Protein AF-A0A7S0HP49-F1 (afdb_monomer_lite)

Organism: NCBI:txid33657

InterPro domains:
  IPR019310 rRNA-processing protein Efg1 [PF10153] (2-84)
  IPR050786 EFG1 rRNA-processing [PTHR33911] (2-168)

Radius of gyration: 25.45 Å; chains: 1; bounding box: 72×78×52 Å

Secondary structure (DSSP, 8-state):
-HHHHHHHHHHHHHHHHHHHHHTHHHHHHHHHHHHHHHHHHHHHHHH---HHHHHHHHHHHHHHHHHHHHHHH--TTS----SS-SS--HHHHHHHHHHHHHHHHHHHTT------------GGGGTTTTTT------------PPP-------TTSS----------

Structure (mmCIF, N/CA/C/O backbone):
data_AF-A0A7S0HP49-F1
#
_entry.id   AF-A0A7S0HP49-F1
#
loop_
_atom_site.group_PDB
_atom_site.id
_atom_site.type_symbol
_atom_site.label_atom_id
_atom_site.label_alt_id
_atom_site.label_comp_id
_atom_site.label_asym_id
_atom_site.label_entity_id
_atom_site.label_seq_id
_atom_site.pdbx_PDB_ins_code
_atom_site.Cartn_x
_atom_site.Cartn_y
_atom_site.Cartn_z
_atom_site.occupancy
_atom_site.B_iso_or_equiv
_atom_site.auth_seq_id
_atom_site.auth_comp_id
_atom_site.auth_asym_id
_atom_site.auth_atom_id
_atom_site.pdbx_PDB_model_num
ATOM 1 N N . LYS A 1 1 ? 16.675 -19.363 -29.386 1.00 63.53 1 LYS A N 1
ATOM 2 C CA . LYS A 1 1 ? 15.696 -19.392 -28.267 1.00 63.53 1 LYS A CA 1
ATOM 3 C C . LYS A 1 1 ? 16.339 -18.994 -26.928 1.00 63.53 1 LYS A C 1
ATOM 5 O O . LYS A 1 1 ? 15.871 -18.048 -26.321 1.00 63.53 1 LYS A O 1
ATOM 10 N N . GLN A 1 2 ? 17.483 -19.567 -26.527 1.00 73.56 2 GLN A N 1
ATOM 11 C CA . GLN A 1 2 ? 18.142 -19.194 -25.255 1.00 73.56 2 GLN A CA 1
ATOM 12 C C . GLN A 1 2 ? 18.688 -17.746 -25.192 1.00 73.56 2 GLN A C 1
ATOM 14 O O . GLN A 1 2 ? 18.641 -17.108 -24.145 1.00 73.56 2 GLN A O 1
ATOM 19 N N . LEU A 1 3 ? 19.193 -17.193 -26.303 1.00 75.69 3 LEU A N 1
ATOM 20 C CA . LEU A 1 3 ? 19.713 -15.813 -26.355 1.00 75.69 3 LEU A CA 1
ATOM 21 C C . LEU A 1 3 ? 18.625 -14.754 -26.115 1.00 75.69 3 LEU A C 1
ATOM 23 O O . LEU A 1 3 ? 18.845 -13.786 -25.391 1.00 75.69 3 LEU A O 1
ATOM 27 N N . THR A 1 4 ? 17.434 -14.958 -26.682 1.00 84.19 4 THR A N 1
ATOM 28 C CA . THR A 1 4 ? 16.299 -14.036 -26.535 1.00 84.19 4 THR A CA 1
ATOM 29 C C . THR A 1 4 ? 15.743 -14.044 -25.112 1.00 84.19 4 THR A C 1
ATOM 31 O O . THR A 1 4 ? 15.377 -12.993 -24.593 1.00 84.19 4 THR A O 1
ATOM 34 N N . GLU A 1 5 ? 15.739 -15.206 -24.453 1.00 82.88 5 GLU A N 1
ATOM 35 C CA . GLU A 1 5 ? 15.341 -15.345 -23.047 1.00 82.88 5 GLU A CA 1
ATOM 36 C C . GLU A 1 5 ? 16.328 -14.637 -22.115 1.00 82.88 5 GLU A C 1
ATOM 38 O O . GLU A 1 5 ? 15.916 -13.821 -21.290 1.00 82.88 5 GLU A O 1
ATOM 43 N N . LYS A 1 6 ? 17.636 -14.860 -22.300 1.00 83.31 6 LYS A N 1
ATOM 44 C CA . LYS A 1 6 ? 18.685 -14.161 -21.538 1.00 83.31 6 LYS A CA 1
ATOM 45 C C . LYS A 1 6 ? 18.589 -12.641 -21.704 1.00 83.31 6 LYS A C 1
ATOM 47 O O . LYS A 1 6 ? 18.625 -11.910 -20.716 1.00 83.31 6 LYS A O 1
ATOM 52 N N . ALA A 1 7 ? 18.384 -12.161 -22.931 1.00 84.81 7 ALA A N 1
ATOM 53 C CA . ALA A 1 7 ? 18.191 -10.737 -23.195 1.00 84.81 7 ALA A CA 1
ATOM 54 C C . ALA A 1 7 ? 16.937 -10.173 -22.498 1.00 84.81 7 ALA A C 1
ATOM 56 O O . ALA A 1 7 ? 16.974 -9.066 -21.961 1.00 84.81 7 ALA A O 1
ATOM 57 N N . ALA A 1 8 ? 15.831 -10.924 -22.460 1.00 84.31 8 ALA A N 1
ATOM 58 C CA . ALA A 1 8 ? 14.609 -10.508 -21.769 1.00 84.31 8 ALA A CA 1
ATOM 59 C C . ALA A 1 8 ? 14.789 -10.435 -20.241 1.00 84.31 8 ALA A C 1
ATOM 61 O O . ALA A 1 8 ? 14.303 -9.493 -19.609 1.00 84.31 8 ALA A O 1
ATOM 62 N N . VAL A 1 9 ? 15.517 -11.391 -19.654 1.00 86.06 9 VAL A N 1
ATOM 63 C CA . VAL A 1 9 ? 15.869 -11.391 -18.225 1.00 86.06 9 VAL A CA 1
ATOM 64 C C . VAL A 1 9 ? 16.734 -10.177 -17.887 1.00 86.06 9 VAL A C 1
ATOM 66 O O . VAL A 1 9 ? 16.406 -9.454 -16.948 1.00 86.06 9 VAL A O 1
ATOM 69 N N . ASN A 1 10 ? 17.759 -9.882 -18.689 1.00 86.50 10 ASN A N 1
ATOM 70 C CA . ASN A 1 10 ? 18.621 -8.713 -18.481 1.00 86.50 10 ASN A CA 1
ATOM 71 C C . ASN A 1 10 ? 17.833 -7.395 -18.558 1.00 86.50 10 ASN A C 1
ATOM 73 O O . ASN A 1 10 ? 17.885 -6.576 -17.643 1.00 86.50 10 ASN A O 1
ATOM 77 N N . LYS A 1 11 ? 16.973 -7.234 -19.571 1.00 88.50 11 LYS A N 1
ATOM 78 C CA . LYS A 1 11 ? 16.078 -6.063 -19.676 1.00 88.50 11 LYS A CA 1
ATOM 79 C C . LYS A 1 11 ? 15.129 -5.927 -18.482 1.00 88.50 11 LYS A C 1
ATOM 81 O O . LYS A 1 11 ? 14.660 -4.834 -18.160 1.00 88.50 11 LYS A O 1
ATOM 86 N N . ARG A 1 12 ? 14.754 -7.035 -17.838 1.00 87.62 12 ARG A N 1
ATOM 87 C CA . ARG A 1 12 ? 13.935 -7.005 -16.622 1.00 87.62 12 ARG A CA 1
ATOM 88 C C . ARG A 1 12 ? 14.765 -6.558 -15.418 1.00 87.62 12 ARG A C 1
ATOM 90 O O . ARG A 1 12 ? 14.299 -5.688 -14.687 1.00 87.62 12 ARG A O 1
ATOM 97 N N . THR A 1 13 ? 15.964 -7.099 -15.220 1.00 89.19 13 THR A N 1
ATOM 98 C CA . THR A 1 13 ? 16.814 -6.757 -14.068 1.00 89.19 13 THR A CA 1
ATOM 99 C C . THR A 1 13 ? 17.266 -5.297 -14.099 1.00 89.19 13 THR A C 1
ATOM 101 O O . THR A 1 13 ? 17.258 -4.636 -13.060 1.00 89.19 13 THR A O 1
ATOM 104 N N . GLU A 1 14 ? 17.570 -4.751 -15.276 1.00 90.19 14 GLU A N 1
ATOM 105 C CA . GLU A 1 14 ? 17.884 -3.328 -15.457 1.00 90.19 14 GLU A CA 1
ATOM 106 C C . GLU A 1 14 ? 16.710 -2.429 -15.058 1.00 90.19 14 GLU A C 1
ATOM 108 O O . GLU A 1 14 ? 16.873 -1.504 -14.257 1.00 90.19 14 GLU A O 1
ATOM 113 N N . ARG A 1 15 ? 15.495 -2.750 -15.528 1.00 91.31 15 ARG A N 1
ATOM 114 C CA . ARG A 1 15 ? 14.275 -2.029 -15.131 1.00 91.31 15 ARG A CA 1
ATOM 115 C C . ARG A 1 15 ? 14.018 -2.117 -13.633 1.00 91.31 15 ARG A C 1
ATOM 117 O O . ARG A 1 15 ? 13.665 -1.114 -13.020 1.00 91.31 15 ARG A O 1
ATOM 124 N N . GLU A 1 16 ? 14.225 -3.286 -13.031 1.00 92.12 16 GLU A N 1
ATOM 125 C CA . GLU A 1 16 ? 14.089 -3.458 -11.584 1.00 92.12 16 GLU A CA 1
ATOM 126 C C . GLU A 1 16 ? 15.069 -2.574 -10.811 1.00 92.12 16 GLU A C 1
ATOM 128 O O . GLU A 1 16 ? 14.675 -1.967 -9.814 1.00 92.12 16 GLU A O 1
ATOM 133 N N . ARG A 1 17 ? 16.326 -2.460 -11.260 1.00 91.31 17 ARG A N 1
ATOM 134 C CA . ARG A 1 17 ? 17.324 -1.564 -10.653 1.00 91.31 17 ARG A CA 1
ATOM 135 C C . ARG A 1 17 ? 16.909 -0.100 -10.796 1.00 91.31 17 ARG A C 1
ATOM 137 O O . ARG A 1 17 ? 16.906 0.620 -9.798 1.00 91.31 17 ARG A O 1
ATOM 144 N N . HIS A 1 18 ? 16.507 0.315 -11.998 1.00 93.25 18 HIS A N 1
ATOM 145 C CA . HIS A 1 18 ? 16.075 1.684 -12.278 1.00 93.25 18 HIS A CA 1
ATOM 146 C C . HIS A 1 18 ? 14.858 2.089 -11.430 1.00 93.25 18 HIS A C 1
ATOM 148 O O . HIS A 1 18 ? 14.908 3.082 -10.705 1.00 93.25 18 HIS A O 1
ATOM 154 N N . PHE A 1 19 ? 13.786 1.290 -11.439 1.00 94.44 19 PHE A N 1
ATOM 155 C CA . PHE A 1 19 ? 12.578 1.587 -10.665 1.00 94.44 19 PHE A CA 1
ATOM 156 C C . PHE A 1 19 ? 12.787 1.474 -9.158 1.00 94.44 19 PHE A C 1
ATOM 158 O O . PHE A 1 19 ? 12.188 2.253 -8.416 1.00 94.44 19 PHE A O 1
ATOM 165 N N . SER A 1 20 ? 13.655 0.564 -8.698 1.00 91.69 20 SER A N 1
ATOM 166 C CA . SER A 1 20 ? 13.993 0.480 -7.273 1.00 91.69 20 SER A CA 1
ATOM 167 C C . SER A 1 20 ? 14.599 1.788 -6.775 1.00 91.69 20 SER A C 1
ATOM 169 O O . SER A 1 20 ? 14.205 2.222 -5.704 1.00 91.69 20 SER A O 1
ATOM 171 N N . LYS A 1 21 ? 15.497 2.427 -7.542 1.00 93.31 21 LYS A N 1
ATOM 172 C CA . LYS A 1 21 ? 16.072 3.737 -7.191 1.00 93.31 21 LYS A CA 1
ATOM 173 C C . LYS A 1 21 ? 15.036 4.857 -7.319 1.00 93.31 21 LYS A C 1
ATOM 175 O O . LYS A 1 21 ? 14.789 5.567 -6.350 1.00 93.31 21 LYS A O 1
ATOM 180 N N . LYS A 1 22 ? 14.377 4.958 -8.481 1.00 95.00 22 LYS A N 1
ATOM 181 C CA . LYS A 1 22 ? 13.430 6.039 -8.806 1.00 95.00 22 LYS A CA 1
ATOM 182 C C . LYS A 1 22 ? 12.276 6.151 -7.809 1.00 95.00 22 LYS A C 1
ATOM 184 O O . LYS A 1 22 ? 11.923 7.245 -7.391 1.00 95.00 22 LYS A O 1
ATOM 189 N N . TYR A 1 23 ? 11.690 5.020 -7.420 1.00 95.94 23 TYR A N 1
ATOM 190 C CA . TYR A 1 23 ? 10.528 4.999 -6.530 1.00 95.94 23 TYR A CA 1
ATOM 191 C C . TYR A 1 23 ? 10.889 4.689 -5.073 1.00 95.94 23 TYR A C 1
ATOM 193 O O . TYR A 1 23 ? 9.982 4.548 -4.256 1.00 95.94 23 TYR A O 1
ATOM 201 N N . HIS A 1 24 ? 12.180 4.593 -4.718 1.00 93.69 24 HIS A N 1
ATOM 202 C CA . HIS A 1 24 ? 12.606 4.245 -3.357 1.00 93.69 24 HIS A CA 1
ATOM 203 C C . HIS A 1 24 ? 11.989 5.179 -2.311 1.00 93.69 24 HIS A C 1
ATOM 205 O O . HIS A 1 24 ? 11.354 4.720 -1.363 1.00 93.69 24 HIS A O 1
ATOM 211 N N . LYS A 1 25 ? 12.144 6.493 -2.518 1.00 95.69 25 LYS A N 1
ATOM 212 C CA . LYS A 1 25 ? 11.667 7.523 -1.589 1.00 95.69 25 LYS A CA 1
ATOM 213 C C . LYS A 1 25 ? 10.145 7.601 -1.549 1.00 95.69 25 LYS A C 1
ATOM 215 O O . LYS A 1 25 ? 9.579 7.601 -0.463 1.00 95.69 25 LYS A O 1
ATOM 220 N N . VAL A 1 26 ? 9.481 7.562 -2.705 1.00 95.50 26 VAL A N 1
ATOM 221 C CA . VAL A 1 26 ? 8.008 7.555 -2.782 1.00 95.50 26 VAL A CA 1
ATOM 222 C C . VAL A 1 26 ? 7.434 6.373 -1.994 1.00 95.50 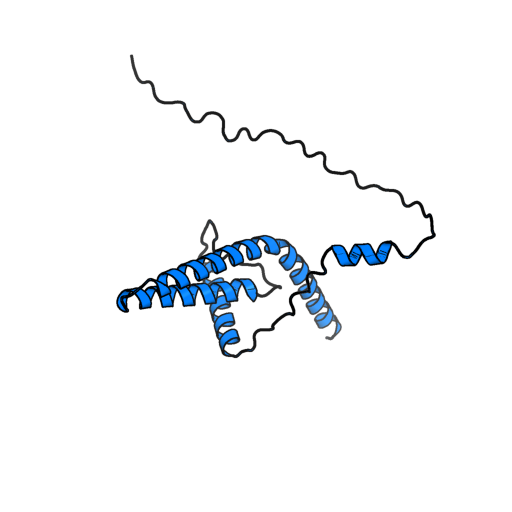26 VAL A C 1
ATOM 224 O O . VAL A 1 26 ? 6.606 6.564 -1.108 1.00 95.50 26 VAL A O 1
ATOM 227 N N . LYS A 1 27 ? 7.946 5.157 -2.230 1.00 94.81 27 LYS A N 1
ATOM 228 C CA . LYS A 1 27 ? 7.522 3.958 -1.494 1.00 94.81 27 LYS A CA 1
ATOM 229 C C . LYS A 1 27 ? 7.818 4.051 0.003 1.00 94.81 27 LYS A C 1
ATOM 231 O O . LYS A 1 27 ? 7.032 3.560 0.802 1.00 94.81 27 LYS A O 1
ATOM 236 N N . PHE A 1 28 ? 8.940 4.656 0.391 1.00 96.31 28 PHE A N 1
ATOM 237 C CA . PHE A 1 28 ? 9.298 4.843 1.796 1.00 96.31 28 PHE A CA 1
ATOM 238 C C . PHE A 1 28 ? 8.295 5.744 2.525 1.00 96.31 28 PHE A C 1
ATOM 240 O O . PHE A 1 28 ? 7.759 5.345 3.556 1.00 96.31 28 PHE A O 1
ATOM 247 N N . PHE A 1 29 ? 7.985 6.918 1.968 1.00 97.19 29 PHE A N 1
ATOM 248 C CA . PHE A 1 29 ? 7.030 7.838 2.586 1.00 97.19 29 PHE A CA 1
ATOM 249 C C . PHE A 1 29 ? 5.612 7.275 2.617 1.00 97.19 29 PHE A C 1
ATOM 251 O O . PHE A 1 29 ? 4.916 7.428 3.616 1.00 97.19 29 PHE A O 1
ATOM 258 N N . GLU A 1 30 ? 5.180 6.587 1.561 1.00 96.62 30 GLU A N 1
ATOM 259 C CA . GLU A 1 30 ? 3.872 5.930 1.568 1.00 96.62 30 GLU A CA 1
ATOM 260 C C . GLU A 1 30 ? 3.800 4.801 2.590 1.00 96.62 30 GLU A C 1
ATOM 262 O O . GLU A 1 30 ? 2.809 4.707 3.311 1.00 96.62 30 GLU A O 1
ATOM 267 N N . ARG A 1 31 ? 4.864 3.999 2.722 1.00 96.31 31 ARG A N 1
ATOM 268 C CA . ARG A 1 31 ? 4.943 2.969 3.761 1.00 96.31 31 ARG A CA 1
ATOM 269 C C . ARG A 1 31 ? 4.800 3.585 5.150 1.00 96.31 31 ARG A C 1
ATOM 271 O O . ARG A 1 31 ? 3.950 3.138 5.909 1.00 96.31 31 ARG A O 1
ATOM 278 N N . LEU A 1 32 ? 5.556 4.644 5.446 1.00 97.44 32 LEU A N 1
ATOM 279 C CA . LEU A 1 32 ? 5.467 5.354 6.726 1.00 97.44 32 LEU A CA 1
ATOM 280 C C . LEU A 1 32 ? 4.059 5.906 6.990 1.00 97.44 32 LEU A C 1
ATOM 282 O O . LEU A 1 32 ? 3.550 5.794 8.104 1.00 97.44 32 LEU A O 1
ATOM 286 N N . LYS A 1 33 ? 3.408 6.488 5.971 1.00 96.25 33 LYS A N 1
ATOM 287 C CA . LYS A 1 33 ? 2.026 6.982 6.083 1.00 96.25 33 LYS A CA 1
ATOM 288 C C . LYS A 1 33 ? 1.060 5.851 6.445 1.00 96.25 33 LYS A C 1
ATOM 290 O O . LYS A 1 33 ? 0.242 6.018 7.348 1.00 96.25 33 LYS A O 1
ATOM 295 N N . VAL A 1 34 ? 1.174 4.705 5.775 1.00 97.06 34 VAL A N 1
ATOM 296 C CA . VAL A 1 34 ? 0.326 3.533 6.030 1.00 97.06 34 VAL A CA 1
ATOM 297 C C . VAL A 1 34 ? 0.606 2.929 7.409 1.00 97.06 34 VAL A C 1
ATOM 299 O O . VAL A 1 34 ? -0.332 2.686 8.161 1.00 97.06 34 VAL A O 1
ATOM 302 N N . GLU A 1 35 ? 1.871 2.760 7.796 1.00 96.75 35 GLU A N 1
ATOM 303 C CA . GLU A 1 35 ? 2.264 2.254 9.121 1.00 96.75 35 GLU A CA 1
ATOM 304 C C . GLU A 1 35 ? 1.740 3.153 10.247 1.00 96.75 35 GLU A C 1
ATOM 306 O O . GLU A 1 35 ? 1.169 2.661 11.225 1.00 96.75 35 GLU A O 1
ATOM 311 N N . LYS A 1 36 ? 1.845 4.480 10.087 1.00 97.00 36 LYS A N 1
ATOM 312 C CA . LYS A 1 36 ? 1.266 5.441 11.032 1.00 97.00 36 LYS A CA 1
ATOM 313 C C . LYS A 1 36 ? -0.253 5.288 11.115 1.00 97.00 36 LYS A C 1
ATOM 315 O O . LYS A 1 36 ? -0.792 5.263 12.220 1.00 97.00 36 LYS A O 1
ATOM 320 N N . ARG A 1 37 ? -0.941 5.155 9.976 1.00 96.19 37 ARG A N 1
ATOM 321 C CA . ARG A 1 37 ? -2.398 4.949 9.927 1.00 96.19 37 ARG A CA 1
ATOM 322 C C . ARG A 1 37 ? -2.809 3.665 10.647 1.00 96.19 37 ARG A C 1
ATOM 324 O O . ARG A 1 37 ? -3.710 3.715 11.476 1.00 96.19 37 ARG A O 1
ATOM 331 N N . ILE A 1 38 ? -2.115 2.553 10.403 1.00 96.25 38 ILE A N 1
ATOM 332 C CA . ILE A 1 38 ? -2.323 1.281 11.113 1.00 96.25 38 ILE A CA 1
ATOM 333 C C . ILE A 1 38 ? -2.138 1.474 12.622 1.00 96.25 38 ILE A C 1
ATOM 335 O O . ILE A 1 38 ? -2.975 1.037 13.408 1.00 96.25 38 ILE A O 1
ATOM 339 N N . GLY A 1 39 ? -1.070 2.162 13.038 1.00 95.69 39 GLY A N 1
ATOM 340 C CA . GLY A 1 39 ? -0.804 2.448 14.447 1.00 95.69 39 GLY A CA 1
ATOM 341 C C . GLY A 1 39 ? -1.920 3.255 15.119 1.00 95.69 39 GLY A C 1
ATOM 342 O O . GLY A 1 39 ? -2.308 2.941 16.241 1.00 95.69 39 GLY A O 1
ATOM 343 N N . VAL A 1 40 ? -2.469 4.261 14.432 1.00 95.19 40 VAL A N 1
ATOM 344 C CA . VAL A 1 40 ? -3.604 5.058 14.928 1.00 95.19 40 VAL A CA 1
ATOM 345 C C . VAL A 1 40 ? -4.879 4.217 15.012 1.00 95.19 40 VAL A C 1
ATOM 347 O O . VAL A 1 40 ? -5.517 4.202 16.061 1.00 95.19 40 VAL A O 1
ATOM 350 N N . LEU A 1 41 ? -5.216 3.467 13.959 1.00 94.50 41 LEU A N 1
ATOM 351 C CA . LEU A 1 41 ? -6.414 2.620 13.923 1.00 94.50 41 LEU A CA 1
ATOM 352 C C . LEU A 1 41 ? -6.393 1.547 15.020 1.00 94.50 41 LEU A C 1
ATOM 354 O O . LEU A 1 41 ? -7.403 1.308 15.676 1.00 94.50 41 LEU A O 1
ATOM 358 N N . ARG A 1 42 ? -5.227 0.944 15.283 1.00 94.12 42 ARG A N 1
ATOM 359 C CA . ARG A 1 42 ? -5.056 -0.027 16.376 1.00 94.12 42 ARG A CA 1
ATOM 360 C C . ARG A 1 42 ? -5.304 0.592 17.752 1.00 94.12 42 ARG A C 1
ATOM 362 O O . ARG A 1 42 ? -5.941 -0.044 18.586 1.00 94.12 42 ARG A O 1
ATOM 369 N N . LYS A 1 43 ? -4.846 1.827 17.986 1.00 93.88 43 LYS A N 1
ATOM 370 C CA . LYS A 1 43 ? -5.130 2.556 19.236 1.00 93.88 43 LYS A CA 1
ATOM 371 C C . LYS A 1 43 ? -6.621 2.862 19.377 1.00 93.88 43 LYS A C 1
ATOM 373 O O . LYS A 1 43 ? -7.207 2.556 20.408 1.00 93.88 43 LYS A O 1
ATOM 378 N N . GLN A 1 44 ? -7.250 3.360 18.314 1.00 91.44 44 GLN A N 1
ATOM 379 C CA . GLN A 1 44 ? -8.689 3.644 18.298 1.00 91.44 44 GLN A CA 1
ATOM 380 C C . GLN A 1 44 ? -9.534 2.389 18.555 1.00 91.44 44 GLN A C 1
ATOM 382 O O . GLN A 1 44 ? -10.530 2.455 19.271 1.00 91.44 44 GLN A O 1
ATOM 387 N N . LEU A 1 45 ? -9.128 1.231 18.023 1.00 91.38 45 LEU A N 1
ATOM 388 C CA . LEU A 1 45 ? -9.783 -0.051 18.301 1.00 91.38 45 LEU A CA 1
ATOM 389 C C . LEU A 1 45 ? -9.654 -0.490 19.762 1.00 91.38 45 LEU A C 1
ATOM 391 O O . LEU A 1 45 ? -10.597 -1.071 20.301 1.00 91.38 45 LEU A O 1
ATOM 395 N N . ALA A 1 46 ? -8.511 -0.214 20.395 1.00 89.44 46 ALA A N 1
ATOM 396 C CA . ALA A 1 46 ? -8.293 -0.507 21.808 1.00 89.44 46 ALA A CA 1
ATOM 397 C C . ALA A 1 46 ? -9.137 0.400 22.723 1.00 89.44 46 ALA A C 1
ATOM 399 O O . ALA A 1 46 ? -9.653 -0.064 23.737 1.00 89.44 46 ALA A O 1
ATOM 400 N N . GLU A 1 47 ? -9.312 1.669 22.349 1.00 90.00 47 GLU A N 1
ATOM 401 C CA . GLU A 1 47 ? -10.103 2.659 23.097 1.00 90.00 47 GLU A CA 1
ATOM 402 C C . GLU A 1 47 ? -11.618 2.529 22.857 1.00 90.00 47 GLU A C 1
ATOM 404 O O . GLU A 1 47 ? -12.431 2.917 23.700 1.00 90.00 47 GLU A O 1
ATOM 409 N N . ALA A 1 48 ? -12.032 1.969 21.719 1.00 86.56 48 ALA A N 1
ATOM 410 C CA . ALA A 1 48 ? -13.438 1.755 21.416 1.00 86.56 48 ALA A CA 1
ATOM 411 C C . ALA A 1 48 ? -14.050 0.718 22.377 1.00 86.56 48 ALA A C 1
ATOM 413 O O . ALA A 1 48 ? -13.665 -0.448 22.399 1.00 86.56 48 ALA A O 1
ATOM 414 N N . SER A 1 49 ? -15.067 1.110 23.144 1.00 76.06 49 SER A N 1
ATOM 415 C CA . SER A 1 49 ? -15.810 0.200 24.032 1.00 76.06 49 SER A CA 1
ATOM 416 C C . SER A 1 49 ? -17.017 -0.457 23.349 1.00 76.06 49 SER A C 1
ATOM 418 O O . SER A 1 49 ? -17.418 -1.560 23.713 1.00 76.06 49 SER A O 1
ATOM 420 N N . VAL A 1 50 ? -17.578 0.187 22.320 1.00 81.62 50 VAL A N 1
ATOM 421 C CA . VAL A 1 50 ? -18.825 -0.230 21.659 1.00 81.62 50 VAL A CA 1
ATOM 422 C C . VAL A 1 50 ? -18.534 -1.019 20.383 1.00 81.62 50 VAL A C 1
ATOM 424 O O . VAL A 1 50 ? -17.897 -0.500 19.468 1.00 81.62 50 VAL A O 1
ATOM 427 N N . ALA A 1 51 ? -19.076 -2.236 20.277 1.00 73.94 51 ALA A N 1
ATOM 428 C CA . ALA A 1 51 ? -18.899 -3.118 19.116 1.00 73.94 51 ALA A CA 1
ATOM 429 C C . ALA A 1 51 ? -19.306 -2.465 17.778 1.00 73.94 51 ALA A C 1
ATOM 431 O O . ALA A 1 51 ? -18.607 -2.617 16.780 1.00 73.94 51 ALA A O 1
ATOM 432 N N . ALA A 1 52 ? -20.367 -1.649 17.772 1.00 74.88 52 ALA A N 1
ATOM 433 C CA . ALA A 1 52 ? -20.814 -0.912 16.586 1.00 74.88 52 ALA A CA 1
ATOM 434 C C . ALA A 1 52 ? -19.769 0.089 16.049 1.00 74.88 52 ALA A C 1
ATOM 436 O O . ALA A 1 52 ? -19.736 0.358 14.854 1.00 74.88 52 ALA A O 1
ATOM 437 N N . LYS A 1 53 ? -18.893 0.621 16.913 1.00 81.19 53 LYS A N 1
ATOM 438 C CA . LYS A 1 53 ? -17.785 1.502 16.506 1.00 81.19 53 LYS A CA 1
ATOM 439 C C . LYS A 1 53 ? -16.534 0.720 16.099 1.00 81.19 53 LYS A C 1
ATOM 441 O O . LYS A 1 53 ? -15.708 1.253 15.369 1.00 81.19 53 LYS A O 1
ATOM 446 N N . LYS A 1 54 ? -16.398 -0.535 16.543 1.00 85.31 54 LYS A N 1
ATOM 447 C CA . LYS A 1 54 ? -15.254 -1.399 16.211 1.00 85.31 54 LYS A CA 1
ATOM 448 C C . LYS A 1 54 ? -15.317 -1.924 14.783 1.00 85.31 54 LYS A C 1
ATOM 450 O O . LYS A 1 54 ? -14.316 -1.848 14.086 1.00 85.31 54 LYS A O 1
ATOM 455 N N . ALA A 1 55 ? -16.488 -2.369 14.326 1.00 87.75 55 ALA A N 1
ATOM 456 C CA . ALA A 1 55 ? -16.658 -2.935 12.985 1.00 87.75 55 ALA A CA 1
ATOM 457 C C . ALA A 1 55 ? -16.092 -2.057 11.837 1.00 87.75 55 ALA A C 1
ATOM 459 O O . ALA A 1 55 ? -15.290 -2.572 11.055 1.00 87.75 55 ALA A O 1
ATOM 460 N N . PRO A 1 56 ? -16.407 -0.746 11.734 1.00 91.56 56 PRO A N 1
ATOM 461 C CA . PRO A 1 56 ? -15.832 0.094 10.678 1.00 91.56 56 PRO A CA 1
ATOM 462 C C . PRO A 1 56 ? -14.325 0.338 10.857 1.00 91.56 56 PRO A C 1
ATOM 464 O O . PRO A 1 56 ? -13.595 0.440 9.874 1.00 91.56 56 PRO A O 1
ATOM 467 N N . LEU A 1 57 ? -13.830 0.409 12.098 1.00 91.88 57 LEU A N 1
ATOM 468 C CA . LEU A 1 57 ? -12.400 0.578 12.376 1.00 91.88 57 LEU A CA 1
ATOM 469 C C . LEU A 1 57 ? -11.591 -0.674 12.002 1.00 91.88 57 LEU A C 1
ATOM 471 O O . LEU A 1 57 ? -10.479 -0.557 11.492 1.00 91.88 57 LEU A O 1
ATOM 475 N N . GLU A 1 58 ? -12.147 -1.867 12.218 1.00 92.44 58 GLU A N 1
ATOM 476 C CA . GLU A 1 58 ? -11.547 -3.136 11.791 1.00 92.44 58 GLU A CA 1
ATOM 477 C C . GLU A 1 58 ? -11.475 -3.234 10.267 1.00 92.44 58 GLU A C 1
ATOM 479 O O . GLU A 1 58 ? -10.467 -3.677 9.720 1.00 92.44 58 GLU A O 1
ATOM 484 N N . GLU A 1 59 ? -12.513 -2.784 9.561 1.00 94.25 59 GLU A N 1
ATOM 485 C CA . GLU A 1 59 ? -12.497 -2.733 8.100 1.00 94.25 59 GLU A CA 1
ATOM 486 C C . GLU A 1 59 ? -11.418 -1.781 7.575 1.00 94.25 59 GLU A C 1
ATOM 488 O O . GLU A 1 59 ? -10.599 -2.184 6.749 1.00 94.25 59 GLU A O 1
ATOM 493 N N . GLN A 1 60 ? -11.331 -0.570 8.132 1.00 94.44 60 GLN A N 1
ATOM 494 C CA . GLN A 1 60 ? -10.274 0.385 7.792 1.00 94.44 60 GLN A CA 1
ATOM 495 C C . GLN A 1 60 ? -8.873 -0.148 8.112 1.00 94.44 60 GLN A C 1
ATOM 497 O O . GLN A 1 60 ? -7.918 0.145 7.388 1.00 94.44 60 GLN A O 1
ATOM 502 N N . LEU A 1 61 ? -8.730 -0.928 9.189 1.00 95.06 61 LEU A N 1
ATOM 503 C CA . LEU A 1 61 ? -7.470 -1.577 9.534 1.00 95.06 61 LEU A CA 1
ATOM 504 C C . LEU A 1 61 ? -7.090 -2.618 8.476 1.00 95.06 61 LEU A C 1
ATOM 506 O O . LEU A 1 61 ? -5.958 -2.590 7.995 1.00 95.06 61 LEU A O 1
ATOM 510 N N . ARG A 1 62 ? -8.034 -3.472 8.059 1.00 95.25 62 ARG A N 1
ATOM 511 C CA . ARG A 1 62 ? -7.805 -4.455 6.986 1.00 95.25 62 ARG A CA 1
ATOM 512 C C . ARG A 1 62 ? -7.405 -3.782 5.675 1.00 95.25 62 ARG A C 1
ATOM 514 O O . ARG A 1 62 ? -6.477 -4.231 5.007 1.00 95.25 62 ARG A O 1
ATOM 521 N N . GLU A 1 63 ? -8.062 -2.683 5.310 1.00 95.31 63 GLU A N 1
ATOM 522 C CA . GLU A 1 63 ? -7.694 -1.912 4.118 1.00 95.31 63 GLU A CA 1
ATOM 523 C C . GLU A 1 63 ? -6.273 -1.349 4.205 1.00 95.31 63 GLU A C 1
ATOM 525 O O . GLU A 1 63 ? -5.505 -1.471 3.247 1.00 95.31 63 GLU A O 1
ATOM 530 N N . ALA A 1 64 ? -5.903 -0.781 5.356 1.00 95.94 64 ALA A N 1
ATOM 531 C CA . ALA A 1 64 ? -4.563 -0.256 5.581 1.00 95.94 64 ALA A CA 1
ATOM 532 C C . ALA A 1 64 ? -3.496 -1.370 5.566 1.00 95.94 64 ALA A C 1
ATOM 534 O O . ALA A 1 64 ? -2.389 -1.163 5.072 1.00 95.94 64 ALA A O 1
ATOM 535 N N . GLU A 1 65 ? -3.819 -2.575 6.038 1.00 95.25 65 GLU A N 1
ATOM 536 C CA . GLU A 1 65 ? -2.937 -3.745 5.940 1.00 95.25 65 GLU A CA 1
ATOM 537 C C . GLU A 1 65 ? -2.761 -4.209 4.485 1.00 95.25 65 GLU A C 1
ATOM 539 O O . GLU A 1 65 ? -1.642 -4.504 4.056 1.00 95.25 65 GLU A O 1
ATOM 544 N N . HIS A 1 66 ? -3.824 -4.189 3.677 1.00 96.00 66 HIS A N 1
ATOM 545 C CA . HIS A 1 66 ? -3.719 -4.432 2.234 1.00 96.00 66 HIS A CA 1
ATOM 546 C C . HIS A 1 66 ? -2.863 -3.372 1.524 1.00 96.00 66 HIS A C 1
ATOM 548 O O . HIS A 1 66 ? -2.117 -3.697 0.595 1.00 96.00 66 HIS A O 1
ATOM 554 N N . ASP A 1 67 ? -2.941 -2.114 1.956 1.00 95.94 67 ASP A N 1
ATOM 555 C CA . ASP A 1 67 ? -2.087 -1.037 1.452 1.00 95.94 67 ASP A CA 1
ATOM 556 C C . ASP A 1 67 ? -0.621 -1.262 1.826 1.00 95.94 67 ASP A C 1
ATOM 558 O O . ASP A 1 67 ? 0.264 -1.102 0.983 1.00 95.94 67 ASP A O 1
ATOM 562 N N . LEU A 1 68 ? -0.347 -1.718 3.050 1.00 96.06 68 LEU A N 1
ATOM 563 C CA . LEU A 1 68 ? 1.009 -2.040 3.488 1.00 96.06 68 LEU A CA 1
ATOM 564 C C . LEU A 1 68 ? 1.615 -3.156 2.628 1.00 96.06 68 LEU A C 1
ATOM 566 O O . LEU A 1 68 ? 2.733 -3.010 2.121 1.00 96.06 68 LEU A O 1
ATOM 570 N N . LEU A 1 69 ? 0.849 -4.226 2.389 1.00 95.00 69 LEU A N 1
ATOM 571 C CA . LEU A 1 69 ? 1.237 -5.319 1.494 1.00 95.00 69 LEU A CA 1
ATOM 572 C C . LEU A 1 69 ? 1.527 -4.812 0.079 1.00 95.00 69 LEU A C 1
ATOM 574 O O . LEU A 1 69 ? 2.502 -5.236 -0.547 1.00 95.00 69 LEU A O 1
ATOM 578 N N . TYR A 1 70 ? 0.711 -3.883 -0.421 1.00 95.81 70 TYR A N 1
ATOM 579 C CA . TYR A 1 70 ? 0.912 -3.274 -1.729 1.00 95.81 70 TYR A CA 1
ATOM 580 C C . TYR A 1 70 ? 2.248 -2.533 -1.819 1.00 95.81 70 TYR A C 1
ATOM 582 O O . TYR A 1 70 ? 3.018 -2.785 -2.748 1.00 95.81 70 TYR A O 1
ATOM 590 N N . VAL A 1 71 ? 2.572 -1.670 -0.851 1.00 95.56 71 VAL A N 1
ATOM 591 C CA . VAL A 1 71 ? 3.843 -0.929 -0.860 1.00 95.56 71 VAL A CA 1
ATOM 592 C C . VAL A 1 71 ? 5.034 -1.886 -0.734 1.00 95.56 71 VAL A C 1
ATOM 594 O O . VAL A 1 71 ? 6.022 -1.750 -1.464 1.00 95.56 71 VAL A O 1
ATOM 597 N N . GLN A 1 72 ? 4.957 -2.884 0.145 1.00 92.94 72 GLN A N 1
ATOM 598 C CA . GLN A 1 72 ? 6.060 -3.815 0.395 1.00 92.94 72 GLN A CA 1
ATOM 599 C C . GLN A 1 72 ? 6.326 -4.736 -0.803 1.00 92.94 72 GLN A C 1
ATOM 601 O O . GLN A 1 72 ? 7.458 -4.811 -1.289 1.00 92.94 72 GLN A O 1
ATOM 606 N N . HIS A 1 73 ? 5.280 -5.354 -1.353 1.00 94.00 73 HIS A N 1
ATOM 607 C CA . HIS A 1 73 ? 5.399 -6.418 -2.354 1.00 94.00 73 HIS A CA 1
ATOM 608 C C . HIS A 1 73 ? 5.077 -5.974 -3.788 1.00 94.00 73 HIS A C 1
ATOM 610 O O . HIS A 1 73 ? 4.897 -6.811 -4.677 1.00 94.00 73 HIS A O 1
ATOM 616 N N . PHE A 1 74 ? 5.041 -4.663 -4.058 1.00 94.19 74 PHE A N 1
ATOM 617 C CA . PHE A 1 74 ? 4.822 -4.160 -5.414 1.00 94.19 74 PHE A CA 1
ATOM 618 C C . PHE A 1 74 ? 5.834 -4.740 -6.432 1.00 94.19 74 PHE A C 1
ATOM 620 O O . PHE A 1 74 ? 7.046 -4.701 -6.177 1.00 94.19 74 PHE A O 1
ATOM 627 N N . PRO A 1 75 ? 5.389 -5.192 -7.625 1.00 92.56 75 PRO A N 1
ATOM 628 C CA . PRO A 1 75 ? 6.274 -5.728 -8.658 1.00 92.56 75 PRO A CA 1
ATOM 629 C C . PRO A 1 75 ? 7.371 -4.745 -9.094 1.00 92.56 75 PRO A C 1
ATOM 631 O O . PRO A 1 75 ? 7.112 -3.719 -9.717 1.00 92.56 75 PRO A O 1
ATOM 634 N N . ARG A 1 76 ? 8.634 -5.102 -8.842 1.00 90.25 76 ARG A N 1
ATOM 635 C CA . ARG A 1 76 ? 9.802 -4.219 -9.045 1.00 90.25 76 ARG A CA 1
ATOM 636 C C . ARG A 1 76 ? 10.076 -3.845 -10.505 1.00 90.25 76 ARG A C 1
ATOM 638 O O . ARG A 1 76 ? 10.726 -2.842 -10.767 1.00 90.25 76 ARG A O 1
ATOM 645 N N . HIS A 1 77 ? 9.603 -4.652 -11.453 1.00 88.25 77 HIS A N 1
ATOM 646 C CA . HIS A 1 77 ? 9.796 -4.440 -12.892 1.00 88.25 77 HIS A CA 1
ATOM 647 C C . HIS A 1 77 ? 8.716 -3.541 -13.519 1.00 88.25 77 HIS A C 1
ATOM 649 O O . HIS A 1 77 ? 8.759 -3.285 -14.725 1.00 88.25 77 HIS A O 1
ATOM 655 N N . LYS A 1 78 ? 7.729 -3.097 -12.728 1.00 92.31 78 LYS A N 1
ATOM 656 C CA . LYS A 1 78 ? 6.662 -2.185 -13.150 1.00 92.31 78 LYS A CA 1
ATOM 657 C C . LYS A 1 78 ? 6.874 -0.802 -12.533 1.00 92.31 78 LYS A C 1
ATOM 659 O O . LYS A 1 78 ? 7.488 -0.671 -11.477 1.00 92.31 78 LYS A O 1
ATOM 664 N N . LYS A 1 79 ? 6.331 0.227 -13.190 1.00 94.75 79 LYS A N 1
ATOM 665 C CA . LYS A 1 79 ? 6.253 1.578 -12.621 1.00 94.75 79 LYS A CA 1
ATOM 666 C C . LYS A 1 79 ? 5.347 1.541 -11.393 1.00 94.75 79 LYS A C 1
ATOM 668 O O . LYS A 1 79 ? 4.261 0.970 -11.465 1.00 94.75 79 LYS A O 1
ATOM 673 N N . TYR A 1 80 ? 5.806 2.123 -10.292 1.00 95.62 80 TYR A N 1
ATOM 674 C CA . TYR A 1 80 ? 5.022 2.191 -9.066 1.00 95.62 80 TYR A CA 1
ATOM 675 C C . TYR A 1 80 ? 3.805 3.102 -9.257 1.00 95.62 80 TYR A C 1
ATOM 677 O O . TYR A 1 80 ? 3.941 4.187 -9.824 1.00 95.62 80 TYR A O 1
ATOM 685 N N . LEU A 1 81 ? 2.631 2.660 -8.796 1.00 95.56 81 LEU A N 1
ATOM 686 C CA . LEU A 1 81 ? 1.418 3.479 -8.775 1.00 95.56 81 LEU A CA 1
ATOM 687 C C . LEU A 1 81 ? 1.192 3.934 -7.332 1.00 95.56 81 LEU A C 1
ATOM 689 O O . LEU A 1 81 ? 0.888 3.101 -6.478 1.00 95.56 81 LEU A O 1
ATOM 693 N N . SER A 1 82 ? 1.400 5.229 -7.090 1.00 95.31 82 SER A N 1
ATOM 694 C CA . SER A 1 82 ? 1.306 5.880 -5.775 1.00 95.31 82 SER A CA 1
ATOM 695 C C . SER A 1 82 ? -0.049 5.646 -5.121 1.00 95.31 82 SER A C 1
ATOM 697 O O . SER A 1 82 ? -1.058 5.777 -5.804 1.00 95.31 82 SER A O 1
ATOM 699 N N . LEU A 1 83 ? -0.080 5.329 -3.822 1.00 93.56 83 LEU A N 1
ATOM 700 C CA . LEU A 1 83 ? -1.322 5.187 -3.055 1.00 93.56 83 LEU A CA 1
ATOM 701 C C . LEU A 1 83 ? -2.038 6.524 -2.825 1.00 93.56 83 LEU A C 1
ATOM 703 O O . LEU A 1 83 ? -3.266 6.555 -2.826 1.00 93.56 83 LEU A O 1
ATOM 707 N N . PHE A 1 84 ? -1.281 7.612 -2.689 1.00 92.50 84 PHE A N 1
ATOM 708 C CA . PHE A 1 84 ? -1.791 8.942 -2.351 1.00 92.50 84 PHE A CA 1
ATOM 709 C C . PHE A 1 84 ? -1.366 9.973 -3.412 1.00 92.50 84 PHE A C 1
ATOM 711 O O . PHE A 1 84 ? -0.543 10.841 -3.108 1.00 92.50 84 PHE A O 1
ATOM 718 N N . PRO A 1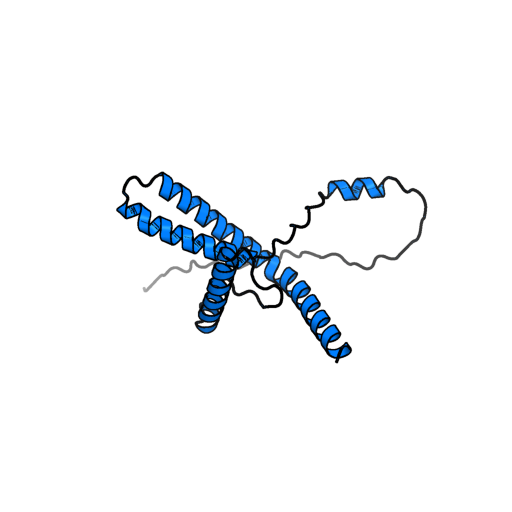 85 ? -1.848 9.853 -4.667 1.00 91.50 85 PRO A N 1
ATOM 719 C CA . PRO A 1 85 ? -1.536 10.825 -5.707 1.00 91.50 85 PRO A CA 1
ATOM 720 C C . PRO A 1 85 ? -2.310 12.131 -5.477 1.00 91.50 85 PRO A C 1
ATOM 722 O O . PRO A 1 85 ? -3.413 12.104 -4.939 1.00 91.50 85 PRO A O 1
ATOM 725 N N . SER A 1 86 ? -1.755 13.260 -5.923 1.00 90.50 86 SER A N 1
ATOM 726 C CA . SER A 1 86 ? -2.472 14.545 -5.904 1.00 90.50 86 SER A CA 1
ATOM 727 C C . SER A 1 86 ? -3.649 14.566 -6.884 1.00 90.50 86 SER A C 1
ATOM 729 O O . SER A 1 86 ? -4.676 15.165 -6.596 1.00 90.50 86 SER A O 1
ATOM 731 N N . GLU A 1 87 ? -3.509 13.879 -8.023 1.00 91.56 87 GLU A N 1
ATOM 732 C CA . GLU A 1 87 ? -4.549 13.743 -9.044 1.00 91.56 87 GLU A CA 1
ATOM 733 C C . GLU A 1 87 ? -4.899 12.271 -9.265 1.00 91.56 87 GLU A C 1
ATOM 735 O O . GLU A 1 87 ? -4.024 11.411 -9.437 1.00 91.56 87 GLU A O 1
ATOM 740 N N . GLU A 1 88 ? -6.195 11.967 -9.291 1.00 90.44 88 GLU A N 1
ATOM 741 C CA . GLU A 1 88 ? -6.679 10.610 -9.512 1.00 90.44 88 GLU A CA 1
ATOM 742 C C . GLU A 1 88 ? -6.960 10.343 -10.990 1.00 90.44 88 GLU A C 1
ATOM 744 O O . GLU A 1 88 ? -7.753 11.021 -11.637 1.00 90.44 88 GLU A O 1
ATOM 749 N N . ASN A 1 89 ? -6.345 9.285 -11.522 1.00 93.00 89 ASN A N 1
ATOM 750 C CA . ASN A 1 89 ? -6.650 8.773 -12.851 1.00 93.00 89 ASN A CA 1
ATOM 751 C C . ASN A 1 89 ? -7.383 7.423 -12.731 1.00 93.00 89 ASN A C 1
ATOM 753 O O . ASN A 1 89 ? -6.824 6.482 -12.150 1.00 93.00 89 ASN A O 1
ATOM 757 N N . PRO A 1 90 ? -8.582 7.265 -13.326 1.00 92.00 90 PRO A N 1
ATOM 758 C CA . PRO A 1 90 ? -9.393 6.054 -13.175 1.00 92.00 90 PRO A CA 1
ATOM 759 C C . PRO A 1 90 ? -8.686 4.788 -13.683 1.00 92.00 90 PRO A C 1
ATOM 761 O O . PRO A 1 90 ? -8.857 3.704 -13.1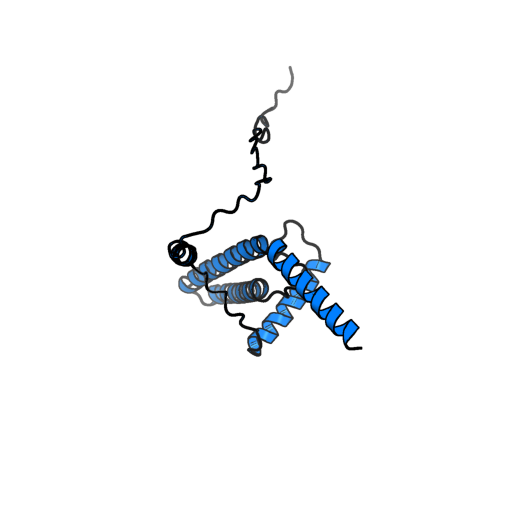17 1.00 92.00 90 PRO A O 1
ATOM 764 N N . TYR A 1 91 ? -7.835 4.907 -14.709 1.00 91.75 91 TYR A N 1
ATOM 765 C CA . TYR A 1 91 ? -7.044 3.785 -15.216 1.00 91.75 91 TYR A CA 1
ATOM 766 C C . TYR A 1 91 ? -6.020 3.300 -14.180 1.00 91.75 91 TYR A C 1
ATOM 768 O O . TYR A 1 91 ? -5.876 2.097 -13.942 1.00 91.75 91 TYR A O 1
ATOM 776 N N . VAL A 1 92 ? -5.341 4.241 -13.518 1.00 92.69 92 VAL A N 1
ATOM 777 C CA . VAL A 1 92 ? -4.345 3.951 -12.478 1.00 92.69 92 VAL A CA 1
ATOM 778 C C . VAL A 1 92 ? -5.009 3.309 -11.262 1.00 92.69 92 VAL A C 1
ATOM 780 O O . VAL A 1 92 ? -4.476 2.343 -10.712 1.00 92.69 92 VAL A O 1
ATOM 783 N N . THR A 1 93 ? -6.183 3.799 -10.863 1.00 92.88 93 THR A N 1
ATOM 784 C CA . THR A 1 93 ? -6.957 3.245 -9.743 1.00 92.88 93 THR A CA 1
ATOM 785 C C . THR A 1 93 ? -7.367 1.797 -10.007 1.00 92.88 93 THR A C 1
ATOM 787 O O . THR A 1 93 ? -7.183 0.934 -9.145 1.00 92.88 93 THR A O 1
ATOM 790 N N . LYS A 1 94 ? -7.826 1.487 -11.226 1.00 94.62 94 LYS A N 1
ATOM 791 C CA . LYS A 1 94 ? -8.202 0.120 -11.615 1.00 94.62 94 LYS A CA 1
ATOM 792 C C . LYS A 1 94 ? -7.014 -0.844 -11.594 1.00 94.62 94 LYS A C 1
ATOM 794 O O . LYS A 1 94 ? -7.116 -1.939 -11.038 1.00 94.62 94 LYS A O 1
ATOM 799 N N . GLU A 1 95 ? -5.878 -0.450 -12.166 1.00 94.12 95 GLU A N 1
ATOM 800 C CA . GLU A 1 95 ? -4.684 -1.306 -12.182 1.00 94.12 95 GLU A CA 1
ATOM 801 C C . GLU A 1 95 ? -4.116 -1.503 -10.767 1.00 94.12 95 GLU A C 1
ATOM 803 O O . GLU A 1 95 ? -3.708 -2.607 -10.401 1.00 94.12 95 GLU A O 1
ATOM 808 N N . ARG A 1 96 ? -4.169 -0.469 -9.921 1.00 94.56 96 ARG A N 1
ATOM 809 C CA . ARG A 1 96 ? -3.805 -0.570 -8.503 1.00 94.56 96 ARG A CA 1
ATOM 810 C C . ARG A 1 96 ? -4.688 -1.569 -7.764 1.00 94.56 96 ARG A C 1
ATOM 812 O O . ARG A 1 96 ? -4.155 -2.441 -7.084 1.00 94.56 96 ARG A O 1
ATOM 819 N N . ALA A 1 97 ? -6.009 -1.491 -7.932 1.00 94.25 97 ALA A N 1
ATOM 820 C CA . ALA A 1 97 ? -6.946 -2.436 -7.326 1.00 94.25 97 ALA A CA 1
ATOM 821 C C . ALA A 1 97 ? -6.661 -3.881 -7.768 1.00 94.25 97 ALA A C 1
ATOM 823 O O . ALA A 1 97 ? -6.617 -4.791 -6.939 1.00 94.25 97 ALA A O 1
ATOM 824 N N . ARG A 1 98 ? -6.360 -4.088 -9.057 1.00 95.50 98 ARG A N 1
ATOM 825 C CA . ARG A 1 98 ? -5.967 -5.399 -9.592 1.00 95.50 98 ARG A CA 1
ATOM 826 C C . ARG A 1 98 ? -4.703 -5.946 -8.924 1.00 95.50 98 ARG A C 1
ATOM 828 O O . ARG A 1 98 ? -4.652 -7.126 -8.576 1.00 95.50 98 ARG A O 1
ATOM 835 N N . ILE A 1 99 ? -3.678 -5.109 -8.754 1.00 94.81 99 ILE A N 1
ATOM 836 C CA . ILE A 1 99 ? -2.424 -5.511 -8.104 1.00 94.81 99 ILE A CA 1
ATOM 837 C C . ILE A 1 99 ? -2.653 -5.784 -6.613 1.00 94.81 99 ILE A C 1
ATOM 839 O O . ILE A 1 99 ? -2.167 -6.802 -6.126 1.00 94.81 99 ILE A O 1
ATOM 843 N N . ARG A 1 100 ? -3.424 -4.940 -5.910 1.00 94.50 100 ARG A N 1
ATOM 844 C CA . ARG A 1 100 ? -3.804 -5.153 -4.501 1.00 94.50 100 ARG A CA 1
ATOM 845 C C . ARG A 1 100 ? -4.474 -6.512 -4.316 1.00 94.50 100 ARG A C 1
ATOM 847 O O . ARG A 1 100 ? -3.993 -7.312 -3.524 1.00 94.50 100 ARG A O 1
ATOM 854 N N . ALA A 1 101 ? -5.501 -6.820 -5.108 1.00 94.75 101 ALA A N 1
ATOM 855 C CA . ALA A 1 101 ? -6.210 -8.097 -5.028 1.00 94.75 101 ALA A CA 1
ATOM 856 C C . ALA A 1 101 ? -5.285 -9.305 -5.262 1.00 94.75 101 ALA A C 1
ATOM 858 O O . ALA A 1 101 ? -5.349 -10.300 -4.543 1.00 94.75 101 ALA A O 1
ATOM 859 N N . MET A 1 102 ? -4.378 -9.207 -6.240 1.00 94.38 102 MET A N 1
ATOM 860 C CA . MET A 1 102 ? -3.395 -10.256 -6.515 1.00 94.38 102 MET A CA 1
ATOM 861 C C . MET A 1 102 ? -2.425 -10.470 -5.343 1.00 94.38 102 MET A C 1
ATOM 863 O O . MET A 1 102 ? -2.111 -11.615 -5.022 1.00 94.38 102 MET A O 1
ATOM 867 N N . LEU A 1 103 ? -1.975 -9.395 -4.690 1.00 93.81 103 LEU A N 1
ATOM 868 C CA . LEU A 1 103 ? -1.079 -9.475 -3.534 1.00 93.81 103 LEU A CA 1
ATOM 869 C C . LEU A 1 103 ? -1.781 -10.021 -2.291 1.00 93.81 103 LEU A C 1
ATOM 871 O O . LEU A 1 103 ? -1.208 -10.868 -1.616 1.00 93.81 103 LEU A O 1
ATOM 875 N N . VAL A 1 104 ? -3.021 -9.603 -2.026 1.00 93.88 104 VAL A N 1
ATOM 876 C CA . VAL A 1 104 ? -3.835 -10.147 -0.927 1.00 93.88 104 VAL A CA 1
ATOM 877 C C . VAL A 1 104 ? -4.023 -11.652 -1.101 1.00 93.88 104 VAL A C 1
ATOM 879 O O . VAL A 1 104 ? -3.785 -12.410 -0.165 1.00 93.88 104 VAL A O 1
ATOM 882 N N . ARG A 1 105 ? -4.346 -12.102 -2.321 1.00 94.00 105 ARG A N 1
ATOM 883 C CA . ARG A 1 105 ? -4.469 -13.533 -2.620 1.00 94.00 105 ARG A CA 1
ATOM 884 C C . ARG A 1 105 ? -3.166 -14.290 -2.346 1.00 94.00 105 ARG A C 1
ATOM 886 O O . ARG A 1 105 ? -3.180 -15.291 -1.644 1.00 94.00 105 ARG A O 1
ATOM 893 N N . ARG A 1 106 ? -2.030 -13.781 -2.838 1.00 92.81 106 ARG A N 1
ATOM 894 C CA . ARG A 1 106 ? -0.710 -14.397 -2.602 1.00 92.81 106 ARG A CA 1
ATOM 895 C C . ARG A 1 106 ? -0.291 -14.391 -1.133 1.00 92.81 106 ARG A C 1
ATOM 897 O O . ARG A 1 106 ? 0.404 -15.308 -0.709 1.00 92.81 106 ARG A O 1
ATOM 904 N N . SER A 1 107 ? -0.691 -13.361 -0.386 1.00 91.50 107 SER A N 1
ATOM 905 C CA . SER A 1 107 ? -0.484 -13.268 1.061 1.00 91.50 107 SER A CA 1
ATOM 906 C C . SER A 1 107 ? -1.226 -14.386 1.785 1.00 91.50 107 SER A C 1
ATOM 908 O O . SER A 1 107 ? -0.624 -15.113 2.567 1.00 91.50 107 SER A O 1
ATOM 910 N N . ALA A 1 108 ? -2.504 -14.590 1.449 1.00 90.69 108 ALA A N 1
ATOM 911 C CA . ALA A 1 108 ? -3.316 -15.670 2.006 1.00 90.69 108 ALA A CA 1
ATOM 912 C C . ALA A 1 108 ? -2.780 -17.067 1.635 1.00 90.69 108 ALA A C 1
ATOM 914 O O . ALA A 1 108 ? -2.823 -17.981 2.449 1.00 90.69 108 ALA A O 1
ATOM 915 N N . GLU A 1 109 ? -2.226 -17.218 0.428 1.00 90.88 109 GLU A N 1
ATOM 916 C CA . GLU A 1 109 ? -1.543 -18.438 -0.032 1.00 90.88 109 GLU A CA 1
ATOM 917 C C . GLU A 1 109 ? -0.146 -18.632 0.606 1.00 90.88 109 GLU A C 1
ATOM 919 O O . GLU A 1 109 ? 0.510 -19.637 0.341 1.00 90.88 109 GLU A O 1
ATOM 924 N N . GLY A 1 110 ? 0.368 -17.668 1.383 1.00 87.62 110 GLY A N 1
ATOM 925 C CA . GLY A 1 110 ? 1.710 -17.724 1.979 1.00 87.62 110 GLY A CA 1
ATOM 926 C C . GLY A 1 110 ? 2.864 -17.717 0.965 1.00 87.62 110 GLY A C 1
ATOM 927 O O . GLY A 1 110 ? 4.001 -18.013 1.316 1.00 87.62 110 GLY A O 1
ATOM 928 N N . THR A 1 111 ? 2.596 -17.374 -0.300 1.00 85.25 111 THR A N 1
ATOM 929 C CA . THR A 1 111 ? 3.562 -17.454 -1.418 1.00 85.25 111 THR A CA 1
ATOM 930 C C . THR A 1 111 ? 4.258 -16.107 -1.682 1.00 85.25 111 THR A C 1
ATOM 932 O O . THR A 1 111 ? 4.827 -15.865 -2.748 1.00 85.25 111 THR A O 1
ATOM 935 N N . LEU A 1 112 ? 4.197 -15.167 -0.735 1.00 79.44 112 LEU A N 1
ATOM 936 C CA . LEU A 1 112 ? 4.926 -13.907 -0.853 1.00 79.44 112 LEU A CA 1
ATOM 937 C C . LEU A 1 112 ? 6.425 -14.168 -0.680 1.00 79.44 112 LEU A C 1
ATOM 939 O O . LEU A 1 112 ? 6.867 -14.638 0.363 1.00 79.44 112 LEU A O 1
ATOM 943 N N . GLU A 1 113 ? 7.218 -13.840 -1.700 1.00 68.38 113 GLU A N 1
ATOM 944 C CA . GLU A 1 113 ? 8.678 -13.896 -1.615 1.00 68.38 113 GLU A CA 1
ATOM 945 C C . GLU A 1 113 ? 9.165 -12.925 -0.525 1.00 68.38 113 GLU A C 1
ATOM 947 O O . GLU A 1 113 ? 9.231 -11.707 -0.730 1.00 68.38 113 GLU A O 1
ATOM 952 N N . SER A 1 114 ? 9.519 -13.461 0.645 1.00 54.47 114 SER A N 1
ATOM 953 C CA . SER A 1 114 ? 10.240 -12.728 1.680 1.00 54.47 114 SER A CA 1
ATOM 954 C C . SER A 1 114 ? 11.662 -12.503 1.183 1.00 54.47 114 SER A C 1
ATOM 956 O O . SER A 1 114 ? 12.512 -13.396 1.240 1.00 54.47 114 SER A O 1
ATOM 958 N N . LYS A 1 115 ? 11.951 -11.318 0.649 1.00 57.50 115 LYS A N 1
ATOM 959 C CA . LYS A 1 115 ? 13.348 -10.973 0.407 1.00 57.50 115 LYS A CA 1
ATOM 960 C C . LYS A 1 115 ? 14.014 -10.772 1.773 1.00 57.50 115 LYS A C 1
ATOM 962 O O . LYS A 1 115 ? 13.441 -10.043 2.582 1.00 57.50 115 LYS A O 1
ATOM 967 N N . PRO A 1 116 ? 15.198 -11.356 2.041 1.00 42.66 116 PRO A N 1
ATOM 968 C CA . PRO A 1 116 ? 15.972 -10.952 3.201 1.00 42.66 116 PRO A CA 1
ATOM 969 C C . PRO A 1 116 ? 16.268 -9.469 3.005 1.00 42.66 116 PRO A C 1
ATOM 971 O O . PRO A 1 116 ? 16.904 -9.088 2.014 1.00 42.66 116 PRO A O 1
ATOM 974 N N . 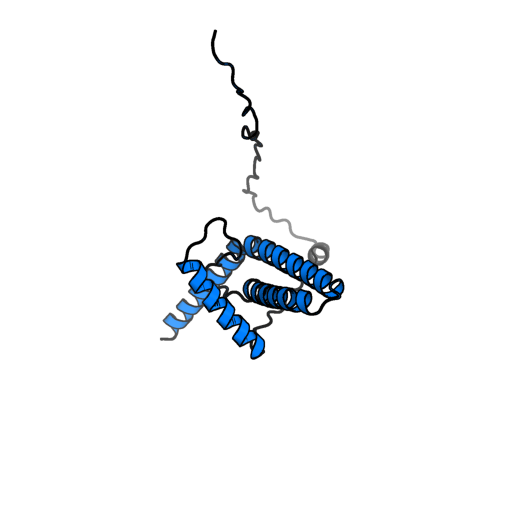GLU A 1 117 ? 15.733 -8.621 3.884 1.00 47.16 117 GLU A N 1
ATOM 975 C CA . GLU A 1 117 ? 16.171 -7.238 3.953 1.00 47.16 117 GLU A CA 1
ATOM 976 C C . GLU A 1 117 ? 17.691 -7.286 4.031 1.00 47.16 117 GLU A C 1
ATOM 978 O O . GLU A 1 117 ? 18.266 -7.984 4.870 1.00 47.16 117 GLU A O 1
ATOM 983 N N . SER A 1 118 ? 18.348 -6.651 3.063 1.00 43.66 118 SER A N 1
ATOM 984 C CA . SER A 1 118 ? 19.790 -6.487 3.091 1.00 43.66 118 SER A CA 1
ATOM 985 C C . SER A 1 118 ? 20.115 -5.930 4.463 1.00 43.66 118 SER A C 1
ATOM 987 O O . SER A 1 118 ? 19.718 -4.798 4.745 1.00 43.66 118 SER A O 1
ATOM 989 N N . LYS A 1 119 ? 20.771 -6.740 5.306 1.00 37.41 119 LYS A N 1
ATOM 990 C CA . LYS A 1 119 ? 21.352 -6.296 6.568 1.00 37.41 119 LYS A CA 1
ATOM 991 C C . LYS A 1 119 ? 21.960 -4.937 6.273 1.00 37.41 119 LYS A C 1
ATOM 993 O O . LYS A 1 119 ? 22.833 -4.840 5.408 1.00 37.41 119 LYS A O 1
ATOM 998 N N . SER A 1 120 ? 21.424 -3.897 6.899 1.00 43.69 120 SER A N 1
ATOM 999 C CA . SER A 1 120 ? 22.058 -2.595 6.957 1.00 43.69 120 SER A CA 1
ATOM 1000 C C . SER A 1 120 ? 23.434 -2.855 7.544 1.00 43.69 120 SER A C 1
ATOM 1002 O O . SER A 1 120 ? 23.576 -3.003 8.756 1.00 43.69 120 SER A O 1
ATOM 1004 N N . VAL A 1 121 ? 24.426 -3.047 6.676 1.00 41.97 121 VAL A N 1
ATOM 1005 C CA . VAL A 1 121 ? 25.815 -3.127 7.088 1.00 41.97 121 VAL A CA 1
ATOM 1006 C C . VAL A 1 121 ? 26.069 -1.735 7.630 1.00 41.97 121 VAL A C 1
ATOM 1008 O O . VAL A 1 121 ? 26.094 -0.758 6.879 1.00 41.97 121 VAL A O 1
ATOM 1011 N N . SER A 1 122 ? 26.059 -1.629 8.955 1.00 42.31 122 SER A N 1
ATOM 1012 C CA . SER A 1 122 ? 26.293 -0.383 9.655 1.00 42.31 122 SER A CA 1
ATOM 1013 C C . SER A 1 122 ? 27.576 0.213 9.090 1.00 42.31 122 SER A C 1
ATOM 1015 O O . SER A 1 122 ? 28.573 -0.483 8.891 1.00 42.31 122 SER A O 1
ATOM 1017 N N . LYS A 1 123 ? 27.540 1.513 8.794 1.00 49.34 123 LYS A N 1
ATOM 1018 C CA . LYS A 1 123 ? 28.655 2.273 8.206 1.00 49.34 123 LYS A CA 1
ATOM 1019 C C . LYS A 1 123 ? 29.972 2.088 8.994 1.00 49.34 123 LYS A C 1
ATOM 1021 O O . LYS A 1 123 ? 31.042 2.272 8.429 1.00 49.34 123 LYS A O 1
ATOM 1026 N N . ALA A 1 124 ? 29.884 1.650 10.255 1.00 46.69 124 ALA A N 1
ATOM 1027 C CA . ALA A 1 124 ? 30.993 1.263 11.124 1.00 46.69 124 ALA A CA 1
ATOM 1028 C C . ALA A 1 124 ? 31.834 0.077 10.603 1.00 46.69 124 ALA A C 1
ATOM 1030 O O . ALA A 1 124 ? 33.055 0.135 10.665 1.00 46.69 124 ALA A O 1
ATOM 1031 N N . ALA A 1 125 ? 31.233 -0.959 10.005 1.00 44.28 125 ALA A N 1
ATOM 1032 C CA . ALA A 1 125 ? 31.982 -2.151 9.576 1.00 44.28 125 ALA A CA 1
ATOM 1033 C C . ALA A 1 125 ? 32.857 -1.919 8.328 1.00 44.28 125 ALA A C 1
ATOM 1035 O O . ALA A 1 125 ? 33.733 -2.722 8.020 1.00 44.28 125 ALA A O 1
ATOM 1036 N N . ARG A 1 126 ? 32.633 -0.820 7.594 1.00 51.16 126 ARG A N 1
ATOM 1037 C CA . ARG A 1 126 ? 33.449 -0.455 6.426 1.00 51.16 126 ARG A CA 1
ATOM 1038 C C . ARG A 1 126 ? 34.721 0.314 6.800 1.00 51.16 126 ARG A C 1
ATOM 1040 O O . ARG A 1 126 ? 35.610 0.404 5.961 1.00 51.16 126 ARG A O 1
ATOM 1047 N N . LYS A 1 127 ? 34.807 0.857 8.023 1.00 46.72 127 LYS A N 1
ATOM 1048 C CA . LYS A 1 127 ? 35.986 1.596 8.503 1.00 46.72 127 LYS A CA 1
ATOM 1049 C C . LYS A 1 127 ? 37.086 0.651 9.003 1.00 46.72 127 LYS A C 1
ATOM 1051 O O . LYS A 1 127 ? 38.241 0.827 8.640 1.00 46.72 127 LYS A O 1
ATOM 1056 N N . GLU A 1 128 ? 36.702 -0.422 9.689 1.00 42.41 128 GLU A N 1
ATOM 1057 C CA . GLU A 1 128 ? 37.617 -1.442 10.236 1.00 42.41 128 GLU A CA 1
ATOM 1058 C C . GLU A 1 128 ? 38.393 -2.224 9.155 1.00 42.41 128 GLU A C 1
ATOM 1060 O O . GLU A 1 128 ? 39.467 -2.753 9.413 1.00 42.41 128 GLU A O 1
ATOM 1065 N N . ALA A 1 129 ? 37.888 -2.285 7.916 1.00 48.59 129 ALA A N 1
ATOM 1066 C CA . ALA A 1 129 ? 38.574 -2.966 6.814 1.00 48.59 129 ALA A CA 1
ATOM 1067 C C . ALA A 1 129 ? 39.622 -2.092 6.094 1.00 48.59 129 ALA A C 1
ATOM 1069 O O . ALA A 1 129 ? 40.376 -2.614 5.276 1.00 48.59 129 ALA A O 1
ATOM 1070 N N . ARG A 1 130 ? 39.671 -0.775 6.361 1.00 48.62 130 ARG A N 1
ATOM 1071 C CA . ARG A 1 130 ? 40.606 0.155 5.695 1.00 48.62 130 ARG A CA 1
ATOM 1072 C C . ARG A 1 130 ? 41.829 0.501 6.551 1.00 48.62 130 ARG A C 1
ATOM 1074 O O . ARG A 1 130 ? 42.829 0.938 6.001 1.00 48.62 130 ARG A O 1
ATOM 1081 N N . GLU A 1 131 ? 41.791 0.266 7.862 1.00 45.16 131 GLU A N 1
ATOM 1082 C CA . GLU A 1 131 ? 42.899 0.608 8.776 1.00 45.16 131 GLU A CA 1
ATOM 1083 C C . GLU A 1 131 ? 43.963 -0.507 8.919 1.00 45.16 131 GLU A C 1
ATOM 1085 O O . GLU A 1 131 ? 44.937 -0.335 9.643 1.00 45.16 131 GLU A O 1
ATOM 1090 N N . GLY A 1 132 ? 43.828 -1.631 8.198 1.00 48.62 132 GLY A N 1
ATOM 1091 C CA . GLY A 1 132 ? 44.728 -2.794 8.304 1.00 48.62 132 GLY A CA 1
ATOM 1092 C C . GLY A 1 132 ? 45.663 -3.072 7.118 1.00 48.62 132 GLY A C 1
ATOM 1093 O O . GLY A 1 132 ? 46.398 -4.055 7.166 1.00 48.62 132 GLY A O 1
ATOM 1094 N N . ALA A 1 133 ? 45.655 -2.266 6.055 1.00 40.59 133 ALA A N 1
ATOM 1095 C CA . ALA A 1 133 ? 46.510 -2.484 4.884 1.00 40.59 133 ALA A CA 1
ATOM 1096 C C . ALA A 1 133 ? 47.265 -1.196 4.539 1.00 40.59 133 ALA A C 1
ATOM 1098 O O . ALA A 1 133 ? 46.762 -0.331 3.827 1.00 40.59 133 ALA A O 1
ATOM 1099 N N . GLY A 1 134 ? 48.463 -1.062 5.105 1.00 38.00 134 GLY A N 1
ATOM 1100 C CA . GLY A 1 134 ? 49.425 -0.047 4.701 1.00 38.00 134 GLY A CA 1
ATOM 1101 C C . GLY A 1 134 ? 50.125 -0.419 3.392 1.00 38.00 134 GLY A C 1
ATOM 1102 O O . GLY A 1 134 ? 50.445 -1.586 3.171 1.00 38.00 134 GLY A O 1
ATOM 1103 N N . GLY A 1 135 ? 50.413 0.607 2.589 1.00 35.03 135 GLY A N 1
ATOM 1104 C CA . GLY A 1 135 ? 51.433 0.589 1.539 1.00 35.03 135 GLY A CA 1
ATOM 1105 C C . GLY A 1 135 ? 50.889 0.625 0.112 1.00 35.03 135 GLY A C 1
ATOM 1106 O O . GLY A 1 135 ? 50.379 -0.379 -0.373 1.00 35.03 135 GLY A O 1
ATOM 1107 N N . GLY A 1 136 ? 51.078 1.761 -0.565 1.00 30.67 136 GLY A N 1
ATOM 1108 C CA . GLY A 1 136 ? 50.938 1.891 -2.017 1.00 30.67 136 GLY A CA 1
ATOM 1109 C C . GLY A 1 136 ? 50.376 3.245 -2.435 1.00 30.67 136 GLY A C 1
ATOM 1110 O O . GLY A 1 136 ? 49.163 3.392 -2.533 1.00 30.67 136 GLY A O 1
ATOM 1111 N N . GLU A 1 137 ? 51.261 4.221 -2.641 1.00 40.28 137 GLU A N 1
ATOM 1112 C CA . GLU A 1 137 ? 50.987 5.438 -3.410 1.00 40.28 137 GLU A CA 1
ATOM 1113 C C . GLU A 1 137 ? 50.691 5.051 -4.864 1.00 40.28 137 GLU A C 1
ATOM 1115 O O . GLU A 1 137 ? 51.547 4.457 -5.511 1.00 40.28 137 GLU A O 1
ATOM 1120 N N . GLU A 1 138 ? 49.514 5.409 -5.373 1.00 33.69 138 GLU A N 1
ATOM 1121 C CA . GLU A 1 138 ? 49.306 5.703 -6.792 1.00 33.69 138 GLU A CA 1
ATOM 1122 C C . GLU A 1 138 ? 48.389 6.929 -6.867 1.00 33.69 138 GLU A C 1
ATOM 1124 O O . GLU A 1 138 ? 47.295 6.955 -6.295 1.00 33.69 138 GLU A O 1
ATOM 1129 N N . GLU A 1 139 ? 48.914 7.974 -7.500 1.00 40.09 139 GLU A N 1
ATOM 1130 C CA . GLU A 1 139 ? 48.198 9.170 -7.918 1.00 40.09 139 GLU A CA 1
ATOM 1131 C C . GLU A 1 139 ? 47.154 8.756 -8.968 1.00 40.09 139 GLU A C 1
ATOM 1133 O O . GLU A 1 139 ? 47.508 8.166 -9.987 1.00 40.09 139 GLU A O 1
ATOM 1138 N N . ASP A 1 140 ? 45.876 9.046 -8.723 1.00 30.34 140 ASP A N 1
ATOM 1139 C CA . ASP A 1 140 ? 44.857 9.069 -9.773 1.00 30.34 140 ASP A CA 1
ATOM 1140 C C . ASP A 1 140 ? 44.050 10.357 -9.618 1.00 30.34 140 ASP A C 1
ATOM 1142 O O . ASP A 1 140 ? 43.539 10.684 -8.539 1.00 30.34 140 ASP A O 1
ATOM 1146 N N . GLU A 1 141 ? 44.064 11.128 -10.696 1.00 35.66 141 GLU A N 1
ATOM 1147 C CA . GLU A 1 141 ? 43.643 12.514 -10.770 1.00 35.66 141 GLU A CA 1
ATOM 1148 C C . GLU A 1 141 ? 42.130 12.637 -10.572 1.00 35.66 141 GLU A C 1
ATOM 1150 O O . GLU A 1 141 ? 41.299 11.968 -11.185 1.00 35.66 141 GLU A O 1
ATOM 1155 N N . SER A 1 142 ? 41.789 13.531 -9.654 1.00 30.77 142 SER A N 1
ATOM 1156 C CA . SER A 1 142 ? 40.439 13.905 -9.278 1.00 30.77 142 SER A CA 1
ATOM 1157 C C . SER A 1 142 ? 39.899 14.926 -10.283 1.00 30.77 142 SER A C 1
ATOM 1159 O O . SER A 1 142 ? 40.308 16.084 -10.248 1.00 30.77 142 SER A O 1
ATOM 1161 N N . GLU A 1 143 ? 38.918 14.537 -11.094 1.00 34.81 143 GLU A N 1
ATOM 1162 C CA . GLU A 1 143 ? 37.954 15.476 -11.681 1.00 34.81 143 GLU A CA 1
ATOM 1163 C C . GLU A 1 143 ? 36.536 15.070 -11.264 1.00 34.81 143 GLU A C 1
ATOM 1165 O O . GLU A 1 143 ? 35.817 14.330 -11.938 1.00 34.81 143 GLU A O 1
ATOM 1170 N N . GLY A 1 144 ? 36.153 15.545 -10.083 1.00 33.06 144 GLY A N 1
ATOM 1171 C CA . GLY A 1 144 ? 34.771 15.682 -9.656 1.00 33.06 144 GLY A CA 1
ATOM 1172 C C . GLY A 1 144 ? 34.643 17.067 -9.050 1.00 33.06 144 GLY A C 1
ATOM 1173 O O . GLY A 1 144 ? 34.979 17.248 -7.887 1.00 33.06 144 GLY A O 1
ATOM 1174 N N . GLU A 1 145 ? 34.240 18.046 -9.857 1.00 34.97 145 GLU A N 1
ATOM 1175 C CA . GLU A 1 145 ? 33.866 19.359 -9.340 1.00 34.97 145 GLU A CA 1
ATOM 1176 C C . GLU A 1 145 ? 32.549 19.221 -8.575 1.00 34.97 145 GLU A C 1
ATOM 1178 O O . GLU A 1 145 ? 31.521 18.793 -9.110 1.00 34.97 145 GLU A O 1
ATOM 1183 N N . ASP A 1 146 ? 32.657 19.519 -7.284 1.00 33.72 146 ASP A N 1
ATOM 1184 C CA . ASP A 1 146 ? 31.579 19.602 -6.320 1.00 33.72 146 ASP A CA 1
ATOM 1185 C C . ASP A 1 146 ? 30.627 20.766 -6.635 1.00 33.72 146 ASP A C 1
ATOM 1187 O O . ASP A 1 146 ? 30.983 21.793 -7.210 1.00 33.72 146 ASP A O 1
ATOM 1191 N N . GLU A 1 147 ? 29.388 20.553 -6.210 1.00 38.44 147 GLU A N 1
ATOM 1192 C CA . GLU A 1 147 ? 28.241 21.447 -6.267 1.00 38.44 147 GLU A CA 1
ATOM 1193 C C . GLU A 1 147 ? 28.532 22.812 -5.607 1.00 38.44 147 GLU A C 1
ATOM 1195 O O . GLU A 1 147 ? 28.808 22.883 -4.409 1.00 38.44 147 GLU A O 1
ATOM 1200 N N . GLU A 1 148 ? 28.378 23.911 -6.355 1.00 35.28 148 GLU A N 1
ATOM 1201 C CA . GLU A 1 148 ? 28.098 25.225 -5.766 1.00 35.28 148 GLU A CA 1
ATOM 1202 C C . GLU A 1 148 ? 26.577 25.353 -5.599 1.00 35.28 148 GLU A C 1
ATOM 1204 O O . GLU A 1 148 ? 25.833 25.704 -6.518 1.00 35.28 148 GLU A O 1
ATOM 1209 N N . ASP A 1 149 ? 26.123 24.986 -4.402 1.00 38.72 149 ASP A N 1
ATOM 1210 C CA . ASP A 1 149 ? 24.772 25.188 -3.883 1.00 38.72 149 ASP A CA 1
ATOM 1211 C C . ASP A 1 149 ? 24.544 26.698 -3.682 1.00 38.72 149 ASP A C 1
ATOM 1213 O O . ASP A 1 149 ? 24.706 27.252 -2.593 1.00 38.72 149 ASP A O 1
ATOM 1217 N N . THR A 1 150 ? 24.235 27.402 -4.774 1.00 33.66 150 THR A N 1
ATOM 1218 C CA . THR A 1 150 ? 23.718 28.771 -4.722 1.00 33.66 150 THR A CA 1
ATOM 1219 C C . THR A 1 150 ? 22.255 28.703 -4.305 1.00 33.66 150 THR A C 1
ATOM 1221 O O . THR A 1 150 ? 21.341 28.525 -5.108 1.00 33.66 150 THR A O 1
ATOM 1224 N N . LEU A 1 151 ? 22.050 28.830 -2.995 1.00 47.25 151 LEU A N 1
ATOM 1225 C CA . LEU A 1 151 ? 20.775 29.176 -2.382 1.00 47.25 151 LEU A CA 1
ATOM 1226 C C . LEU A 1 151 ? 20.364 30.582 -2.849 1.00 47.25 151 LEU A C 1
ATOM 1228 O O . LEU A 1 151 ? 20.554 31.559 -2.128 1.00 47.25 151 LEU A O 1
ATOM 1232 N N . GLU A 1 152 ? 19.814 30.698 -4.058 1.00 41.91 152 GLU A N 1
ATOM 1233 C CA . GLU A 1 152 ? 19.021 31.869 -4.418 1.00 41.91 152 GLU A CA 1
ATOM 1234 C C . GLU A 1 152 ? 17.631 31.727 -3.797 1.00 41.91 152 GLU A C 1
ATOM 1236 O O . GLU A 1 152 ? 16.833 30.842 -4.107 1.00 41.91 152 GLU A O 1
ATOM 1241 N N . GLU A 1 153 ? 17.440 32.603 -2.824 1.00 44.03 153 GLU A N 1
ATOM 1242 C CA . GLU A 1 153 ? 16.282 32.849 -1.991 1.00 44.03 153 GLU A CA 1
ATOM 1243 C C . GLU A 1 153 ? 14.947 32.708 -2.736 1.00 44.03 153 GLU A C 1
ATOM 1245 O O . GLU A 1 153 ? 14.647 33.373 -3.728 1.00 44.03 153 GLU A O 1
ATOM 1250 N N . ASP A 1 154 ? 14.122 31.831 -2.176 1.00 42.47 154 ASP A N 1
ATOM 1251 C CA . ASP A 1 154 ? 12.744 31.554 -2.540 1.00 42.47 154 ASP A CA 1
ATOM 1252 C C . ASP A 1 154 ? 11.898 32.836 -2.371 1.00 42.47 154 ASP A C 1
ATOM 1254 O O . ASP A 1 154 ? 11.321 33.104 -1.315 1.00 42.47 154 ASP A O 1
ATOM 1258 N N . ALA A 1 155 ? 11.788 33.640 -3.432 1.00 52.75 155 ALA A N 1
ATOM 1259 C CA . ALA A 1 155 ? 10.875 34.787 -3.542 1.00 52.75 155 ALA A CA 1
ATOM 1260 C C . ALA A 1 155 ? 9.385 34.368 -3.604 1.00 52.75 155 ALA A C 1
ATOM 1262 O O . ALA A 1 155 ? 8.533 35.092 -4.115 1.00 52.75 155 ALA A O 1
ATOM 1263 N N . PHE A 1 156 ? 9.052 33.181 -3.095 1.00 59.81 156 PHE A N 1
ATOM 1264 C CA . PHE A 1 156 ? 7.725 32.578 -3.148 1.00 59.81 156 PHE A CA 1
ATOM 1265 C C . PHE A 1 156 ? 6.802 33.025 -1.995 1.00 59.81 156 PHE A C 1
ATOM 1267 O O . PHE A 1 156 ? 5.604 32.760 -2.035 1.00 59.81 156 PHE A O 1
ATOM 1274 N N . PHE A 1 157 ? 7.321 33.730 -0.980 1.00 49.97 157 PHE A N 1
ATOM 1275 C CA . PHE A 1 157 ? 6.548 34.149 0.205 1.00 49.97 157 PHE A CA 1
ATOM 1276 C C . PHE A 1 157 ? 6.544 35.661 0.497 1.00 49.97 157 PHE A C 1
ATOM 1278 O O . PHE A 1 157 ? 6.210 36.067 1.609 1.00 49.97 157 PHE A O 1
ATOM 1285 N N . ALA A 1 158 ? 6.867 36.512 -0.481 1.00 46.59 158 ALA A N 1
ATOM 1286 C CA . ALA A 1 158 ? 6.789 37.965 -0.322 1.00 46.59 158 ALA A CA 1
ATOM 1287 C C . ALA A 1 158 ? 5.638 38.562 -1.151 1.00 46.59 158 ALA A C 1
ATOM 1289 O O . ALA A 1 158 ? 5.760 38.736 -2.358 1.00 46.59 158 ALA A O 1
ATOM 1290 N N . GLY A 1 159 ? 4.542 38.922 -0.475 1.00 44.69 159 GLY A N 1
ATOM 1291 C CA . GLY A 1 159 ? 3.640 39.977 -0.950 1.00 44.69 159 GLY A CA 1
ATOM 1292 C C . GLY A 1 159 ? 2.350 39.536 -1.642 1.00 44.69 159 GLY A C 1
ATOM 1293 O O . GLY A 1 159 ? 2.027 40.051 -2.704 1.00 44.69 159 GLY A O 1
ATOM 1294 N N . ALA A 1 160 ? 1.579 38.636 -1.030 1.00 51.25 160 ALA A N 1
ATOM 1295 C CA . ALA A 1 160 ? 0.131 38.596 -1.238 1.00 51.25 160 ALA A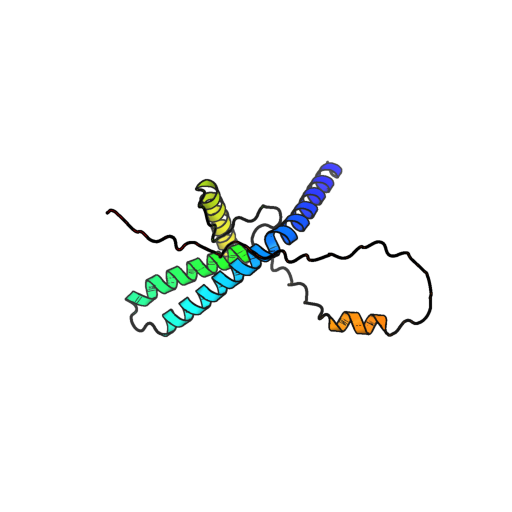 CA 1
ATOM 1296 C C . ALA A 1 160 ? -0.543 39.298 -0.049 1.00 51.25 160 ALA A C 1
ATOM 1298 O O . ALA A 1 160 ? -1.065 38.641 0.846 1.00 51.25 160 ALA A O 1
ATOM 1299 N N . ASP A 1 161 ? -0.444 40.626 -0.023 1.00 49.62 161 ASP A N 1
ATOM 1300 C CA . ASP A 1 161 ? -1.275 41.490 0.820 1.00 49.62 161 ASP A CA 1
ATOM 1301 C C . ASP A 1 161 ? -1.439 42.841 0.103 1.00 49.62 161 ASP A C 1
ATOM 1303 O O . ASP A 1 161 ? -0.827 43.846 0.452 1.00 49.62 161 ASP A O 1
ATOM 1307 N N . GLU A 1 162 ? -2.196 42.832 -0.997 1.00 46.34 162 GLU A N 1
ATOM 1308 C CA . GLU A 1 162 ? -2.786 44.045 -1.570 1.00 46.34 162 GLU A CA 1
ATOM 1309 C C . GLU A 1 162 ? -4.294 43.940 -1.336 1.00 46.34 162 GLU A C 1
ATOM 1311 O O . GLU A 1 162 ? -5.072 43.466 -2.167 1.00 46.34 162 GLU A O 1
ATOM 1316 N N . ALA A 1 163 ? -4.663 44.265 -0.098 1.00 47.81 163 ALA A N 1
ATOM 1317 C CA . ALA A 1 163 ? -6.027 44.503 0.319 1.00 47.81 163 ALA A CA 1
ATOM 1318 C C . ALA A 1 163 ? -6.480 45.869 -0.219 1.00 47.81 163 ALA A C 1
ATOM 1320 O O . ALA A 1 163 ? -5.926 46.901 0.142 1.00 47.81 163 ALA A O 1
ATOM 1321 N N . ASP A 1 164 ? -7.461 45.821 -1.116 1.00 48.25 164 ASP A N 1
ATOM 1322 C CA . ASP A 1 164 ? -8.738 46.532 -1.000 1.00 48.25 164 ASP A CA 1
ATOM 1323 C C . ASP A 1 164 ? -8.676 47.968 -0.433 1.00 48.25 164 ASP A C 1
ATOM 1325 O O . ASP A 1 164 ? -8.740 48.169 0.777 1.00 48.25 164 ASP A O 1
ATOM 1329 N N . GLU A 1 165 ? -8.663 48.978 -1.309 1.00 48.56 165 GLU A N 1
ATOM 1330 C CA . GLU A 1 165 ? -9.310 50.254 -0.992 1.00 48.56 165 GLU A CA 1
ATOM 1331 C C . GLU A 1 165 ? -10.057 50.799 -2.217 1.00 48.56 165 GLU A C 1
ATOM 1333 O O . GLU A 1 165 ? -9.500 51.039 -3.291 1.00 48.56 165 GLU A O 1
ATOM 1338 N N . ALA A 1 166 ? -11.370 50.899 -2.025 1.00 52.41 166 ALA A N 1
ATOM 1339 C CA . ALA A 1 166 ? -12.372 51.411 -2.937 1.00 52.41 166 ALA A CA 1
ATOM 1340 C C . ALA A 1 166 ? -12.492 52.944 -2.845 1.00 52.41 166 ALA A C 1
ATOM 1342 O O . ALA A 1 166 ? -12.134 53.527 -1.829 1.00 52.41 166 ALA A O 1
ATOM 1343 N N . ASP A 1 167 ? -13.036 53.529 -3.919 1.00 46.81 167 ASP A N 1
ATOM 1344 C CA . ASP A 1 167 ? -13.767 54.806 -4.029 1.00 46.81 167 ASP A CA 1
ATOM 1345 C C . ASP A 1 167 ? -13.583 55.876 -2.928 1.00 46.81 167 ASP A C 1
ATOM 1347 O O . ASP A 1 167 ? -14.100 55.726 -1.822 1.00 46.81 167 ASP A O 1
ATOM 1351 N N . GLU A 1 168 ? -13.000 57.025 -3.305 1.00 47.62 168 GLU A N 1
ATOM 1352 C CA . GLU A 1 168 ? -13.661 58.356 -3.337 1.00 47.62 168 GLU A CA 1
ATOM 1353 C C . GLU A 1 168 ? -12.775 59.435 -3.996 1.00 47.62 168 GLU A C 1
ATOM 1355 O O . GLU A 1 168 ? -11.573 59.544 -3.659 1.00 47.62 168 GLU A O 1
#

pLDDT: mean 75.52, std 23.31, range [30.34, 97.44]

Foldseek 3Di:
DVVVVVVVVVLQVVLLVVQCVVCVVLLVVQLVVLVVLLVVLVVVLVVDPDPVVNVVSVVVNVVSVLSNLCSVQPDSSDHDLHPDDPDDDPVSVVVSVVSSVVSVVCVVVVNRPDDPDPPPPDPVVVVVVPVPDDDDDDDDDDDDDDDPPPPPDDPPPPDPDPDDDDDD

Sequence (168 aa):
KQLTEKAAVNKRTERERHFSKKYHKVKFFERLKVEKRIGVLRKQLAEASVAAKKAPLEEQLREAEHDLLYVQHFPRHKKYLSLFPSEENPYVTKERARIRAMLVRRSAEGTLESKPESKSVSKAARKEAREGAGGGEEEDESEGEDEEDTLEEDAFFAGADEADEADE

=== Feature glossary ===
The record interleaves many kinds of information about one protein. Here is each kind framed as the question it answers.

Q: What known structures does this most resemble?
A: Structural nearest neighbors (via Foldseek easy-search vs the PDB). Reported per hit: target PDB id, E-value, and alignment TM-score. A TM-score above ~0.5 is the conventional threshold for 'same fold'.

Q: Where is each backbone atom in 3D?
A: The mmCIF table is the protein's shape written out atom by atom. For each backbone N, Cα, C, and carbonyl O, it records an (x, y, z) coordinate triple in Å plus the residue type, chain letter, and residue number.

Q: What are the backbone torsion angles?
A: The φ/ψ torsion pair specifies the backbone conformation at each residue. φ rotates about the N–Cα bond, ψ about the Cα–C bond. Steric clashes forbid most of the (φ, ψ) plane — the allowed regions (α-helix basin, β-sheet basin, left-handed helix) are the Ramachandran-allowed regions.

Q: Which residues are buried vs exposed?
A: Solvent-accessible surface area (SASA) is the area in Å² traced out by the centre of a 1.4 Å probe sphe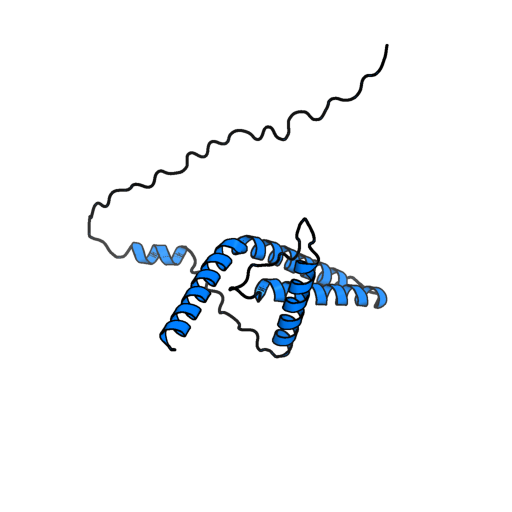re (a water molecule) rolled over the protein's van der Waals surface (Shrake–Rupley / Lee–Richards construction). Buried residues have near-zero SASA; fully exposed residues can exceed 200 Å². The total SASA scales roughly with the number of surface residues.

Q: How confident is the AlphaFold model at each residue?
A: pLDDT is the predicted lDDT-Cα score: AlphaFold's confidence that the local environment of each residue (all inter-atomic distances within 15 Å) is correctly placed. It is a per-residue number between 0 and 100, with higher meaning more reliable.

Q: What does the local fold look like, residue by residue?
A: 3Di is Foldseek's structural alphabet. Each residue is assigned one of twenty discrete states based on how its Cα sits relative to its spatial (not sequential) neighbors. Aligning 3Di strings finds structural homologs roughly as well as full 3D superposition, but orders of magnitude faster.

Q: How big and how compact is the whole molecule?
A: Radius of gyration (Rg) is the root-mean-square distance of Cα atoms from their centroid — a single number for overall size and compactness. A globular domain of N residues has Rg ≈ 2.2·N^0.38 Å; an extended or disordered chain has a much larger Rg. The Cα contact count is the number of residue pairs whose Cα atoms are within 8 Å and are more than four positions apart in sequence — a standard proxy for tertiary packing density. The bounding box is the smallest axis-aligned box enclosing all Cα atoms.

Q: Which residues are in helices, strands, or loops?
A: DSSP 8-state secondary structure assigns each residue one of H (α-helix), G (3₁₀-helix), I (π-helix), E (extended β-strand), B (isolated β-bridge), T (hydrogen-bonded turn), S (bend), or '-' (coil). The assignment is computed from backbone hydrogen-bond geometry via the Kabsch–Sander algorithm.

Q: How mobile is each atom in the crystal?
A: Crystallographic B-factors measure how much each atom's electron density is smeared out, in Å². They rise in mobile loops and surface residues and fall in the buried interior. In AlphaFold models this column is repurposed to hold pLDDT instead.

Q: What if only a Cα trace is available?
A: P-SEA three-state annotation labels each residue as helix, strand, or coil based purely on the geometry of the Cα trace. It serves as a fallback when the full backbone (and thus DSSP) is unavailable.

Q: What family and function is it annotated with?
A: Database cross-references. InterPro integrates a dozen domain/family signature databases into unified entries with residue-range hits. GO terms attach function/process/location labels with evidence codes. CATH codes position the fold in a four-level structural taxonomy. Organism is the NCBI-taxonomy species name.

Q: Are the domains correctly placed relative to each other?
A: Predicted Aligned Error (PAE) is an AlphaFold confidence matrix: entry (i, j) is the expected error in the position of residue j, in ångströms, when the prediction is superimposed on the true structure at residue i. Low PAE within a block of residues means that block is internally rigid and well-predicted; high PAE between two blocks means their relative placement is uncertain even if each block individually is confident.

Q: What do the diagnostic plots show?
A: Three diagnostic plots accompany the record. The Cα contact map visualizes the tertiary structure as a 2D adjacency matrix (8 Å cutoff, sequence-local contacts suppressed). The Ramachandran plot shows the distribution of backbone (φ, ψ) torsions, with points in the α and β basins reflecting secondary structure content. The PAE plot shows AlphaFold's inter-residue confidence as a color matrix.

Q: What is the amino-acid chain?
A: Primary structure: the covalent order of the twenty standard amino acids along the backbone. Two proteins with the same sequence will (almost always) fold to the same structure; two with 30% identity often share a fold but not the details.

Q: What do the rendered images show?
A: The six renders are orthographic views along the three Cartesian axes in both directions. Representation (cartoon, sticks, or surface) and color scheme (sequence-rainbow or by-chain) vary across proteins so the training set covers all the common visualization conventions.